Protein AF-A0A1M6GMQ4-F1 (afdb_monomer_lite)

Radius of gyration: 20.89 Å; chains: 1; bounding box: 51×58×46 Å

Structure (mmCIF, N/CA/C/O backbone):
data_AF-A0A1M6GMQ4-F1
#
_entry.id   AF-A0A1M6GMQ4-F1
#
loop_
_atom_site.group_PDB
_atom_site.id
_atom_site.type_symbol
_atom_site.label_atom_id
_atom_site.label_alt_id
_atom_site.label_comp_id
_atom_site.label_asym_id
_atom_site.label_entity_id
_atom_site.label_seq_id
_atom_site.pdbx_PDB_ins_code
_atom_site.Cartn_x
_atom_site.Cartn_y
_atom_site.Cartn_z
_atom_site.occupancy
_atom_site.B_iso_or_equiv
_atom_site.auth_seq_id
_atom_site.auth_comp_id
_atom_site.auth_asym_id
_atom_site.auth_atom_id
_atom_site.pdbx_PDB_model_num
ATOM 1 N N . MET A 1 1 ? 41.239 34.170 -14.468 1.00 48.03 1 MET A N 1
ATOM 2 C CA . MET A 1 1 ? 39.824 34.395 -14.822 1.00 48.03 1 MET A CA 1
ATOM 3 C C . MET A 1 1 ? 39.183 33.037 -14.989 1.00 48.03 1 MET A C 1
ATOM 5 O O . MET A 1 1 ? 39.781 32.229 -15.678 1.00 48.03 1 MET A O 1
ATOM 9 N N . SER A 1 2 ? 38.056 32.851 -14.296 1.00 49.22 2 SER A N 1
ATOM 10 C CA . SER A 1 2 ? 36.953 31.897 -14.495 1.00 49.22 2 SER A CA 1
ATOM 11 C C . SER A 1 2 ? 37.282 30.483 -14.989 1.00 49.22 2 SER A C 1
ATOM 13 O O . SER A 1 2 ? 37.840 30.306 -16.057 1.00 49.22 2 SER A O 1
ATOM 15 N N . GLY A 1 3 ? 36.874 29.414 -14.324 1.00 51.94 3 GLY A N 1
ATOM 16 C CA . GLY A 1 3 ? 35.838 29.275 -13.309 1.00 51.94 3 GLY A CA 1
ATOM 17 C C . GLY A 1 3 ? 35.341 27.837 -13.407 1.00 51.94 3 GLY A C 1
ATOM 18 O O . GLY A 1 3 ? 35.032 27.364 -14.496 1.00 51.94 3 GLY A O 1
ATOM 19 N N . ASP A 1 4 ? 35.343 27.144 -12.280 1.00 61.50 4 ASP A N 1
ATOM 20 C CA . ASP A 1 4 ? 34.847 25.781 -12.133 1.00 61.50 4 ASP A CA 1
ATOM 21 C C . ASP A 1 4 ? 33.313 25.777 -12.268 1.00 61.50 4 ASP A C 1
ATOM 23 O O . ASP A 1 4 ? 32.653 26.538 -11.547 1.00 61.50 4 ASP A O 1
ATOM 27 N N . PRO A 1 5 ? 32.689 24.957 -13.133 1.00 63.69 5 PRO A N 1
ATOM 28 C CA . PRO A 1 5 ? 31.280 24.659 -12.982 1.00 63.69 5 PRO A CA 1
ATOM 29 C C . PRO A 1 5 ? 31.134 23.579 -11.909 1.00 63.69 5 PRO A C 1
ATOM 31 O O . PRO A 1 5 ? 31.053 22.382 -12.197 1.00 63.69 5 PRO A O 1
ATOM 34 N N . ALA A 1 6 ? 31.028 24.041 -10.661 1.00 54.19 6 ALA A N 1
ATOM 35 C CA . ALA A 1 6 ? 30.345 23.317 -9.602 1.00 54.19 6 ALA A CA 1
ATOM 36 C C . ALA A 1 6 ? 28.942 22.950 -10.109 1.00 54.19 6 ALA A C 1
ATOM 38 O O . ALA A 1 6 ? 28.004 23.748 -10.071 1.00 54.19 6 ALA A O 1
ATOM 39 N N . THR A 1 7 ? 28.819 21.740 -10.651 1.00 64.31 7 THR A N 1
ATOM 40 C CA . THR A 1 7 ? 27.532 21.145 -10.987 1.00 64.31 7 THR A CA 1
ATOM 41 C C . THR A 1 7 ? 26.792 20.947 -9.678 1.00 64.31 7 THR A C 1
ATOM 43 O O . THR A 1 7 ? 27.234 20.205 -8.799 1.00 64.31 7 THR A O 1
ATOM 46 N N . GLY A 1 8 ? 25.691 21.686 -9.555 1.00 50.97 8 GLY A N 1
ATOM 47 C CA . GLY A 1 8 ? 24.788 21.654 -8.424 1.00 50.97 8 GLY A CA 1
ATOM 48 C C . GLY A 1 8 ? 24.425 20.222 -8.067 1.00 50.97 8 GLY A C 1
ATOM 49 O O . GLY A 1 8 ? 23.927 19.454 -8.890 1.00 50.97 8 GLY A O 1
ATOM 50 N N . ALA A 1 9 ? 24.686 19.890 -6.809 1.00 50.78 9 ALA A N 1
ATOM 51 C CA . ALA A 1 9 ? 24.157 18.715 -6.162 1.00 50.78 9 ALA A CA 1
ATOM 52 C C . ALA A 1 9 ? 22.630 18.694 -6.333 1.00 50.78 9 ALA A C 1
ATOM 54 O O . ALA A 1 9 ? 21.916 19.529 -5.775 1.00 50.78 9 ALA A O 1
ATOM 55 N N . ALA A 1 10 ? 22.127 17.722 -7.092 1.00 52.19 10 ALA A N 1
ATOM 56 C CA . ALA A 1 10 ? 20.763 17.260 -6.907 1.00 52.19 10 ALA A CA 1
ATOM 57 C C . ALA A 1 10 ? 20.632 16.768 -5.451 1.00 52.19 10 ALA A C 1
ATOM 59 O O . ALA A 1 10 ? 21.543 16.087 -4.967 1.00 52.19 10 ALA A O 1
ATOM 60 N N . PRO A 1 11 ? 19.548 17.090 -4.723 1.00 53.78 11 PRO A N 1
ATOM 61 C CA . PRO A 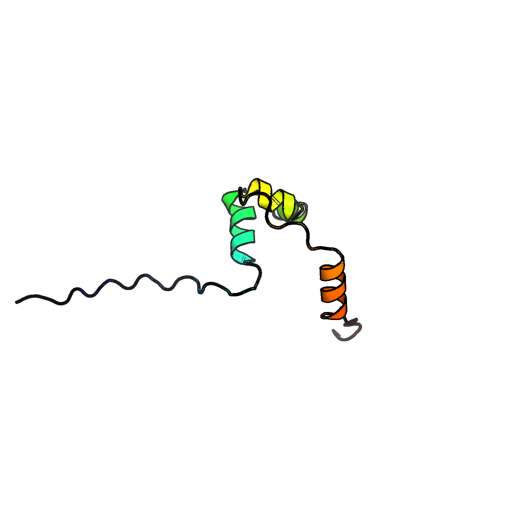1 11 ? 19.344 16.516 -3.401 1.00 53.78 11 PRO A CA 1
ATOM 62 C C . PRO A 1 11 ? 19.246 14.986 -3.543 1.00 53.78 11 PRO A C 1
ATOM 64 O O . PRO A 1 11 ? 18.422 14.520 -4.334 1.00 53.78 11 PRO A O 1
ATOM 67 N N . PRO A 1 12 ? 20.034 14.176 -2.806 1.00 50.31 12 PRO A N 1
ATOM 68 C CA . PRO A 1 12 ? 19.861 12.727 -2.776 1.00 50.31 12 PRO A CA 1
ATOM 69 C C . PRO A 1 12 ? 18.606 12.378 -1.960 1.00 50.31 12 PRO A C 1
ATOM 71 O O . PRO A 1 12 ? 18.670 11.899 -0.828 1.00 50.31 12 PRO A O 1
ATOM 74 N N . GLY A 1 13 ? 17.438 12.671 -2.527 1.00 57.97 13 GLY A N 1
ATOM 75 C CA . GLY A 1 13 ? 16.145 12.213 -2.050 1.00 57.97 13 GLY A CA 1
ATOM 76 C C . GLY A 1 13 ? 15.842 10.838 -2.635 1.00 57.97 13 GLY A C 1
ATOM 77 O O . GLY A 1 13 ? 15.711 10.703 -3.844 1.00 57.97 13 GLY A O 1
ATOM 78 N N . ALA A 1 14 ? 15.696 9.859 -1.742 1.00 55.19 14 ALA A N 1
ATOM 79 C CA . ALA A 1 14 ? 15.299 8.469 -1.973 1.00 55.19 14 ALA A CA 1
ATOM 80 C C . ALA A 1 14 ? 16.351 7.568 -2.650 1.00 55.19 14 ALA A C 1
ATOM 82 O O . ALA A 1 14 ? 16.523 7.533 -3.864 1.00 55.19 14 ALA A O 1
ATOM 83 N N . ARG A 1 15 ? 17.007 6.741 -1.823 1.00 54.97 15 ARG A N 1
ATOM 84 C CA . ARG A 1 15 ? 17.691 5.530 -2.295 1.00 54.97 15 ARG A CA 1
ATOM 85 C C . ARG A 1 15 ? 16.674 4.678 -3.071 1.00 54.97 15 ARG A C 1
ATOM 87 O O . ARG A 1 15 ? 15.584 4.474 -2.534 1.00 54.97 15 ARG A O 1
ATOM 94 N N . PRO A 1 16 ? 16.997 4.136 -4.258 1.00 52.53 16 PRO A N 1
ATOM 95 C CA . PRO A 1 16 ? 16.183 3.076 -4.830 1.00 52.53 16 PRO A CA 1
ATOM 96 C C . PRO A 1 16 ? 16.234 1.895 -3.858 1.00 52.53 16 PRO A C 1
ATOM 98 O O . PRO A 1 16 ? 17.285 1.287 -3.647 1.00 52.53 16 PRO A O 1
ATOM 101 N N . ALA A 1 17 ? 15.116 1.617 -3.195 1.00 55.00 17 ALA A N 1
ATOM 102 C CA . ALA A 1 17 ? 14.979 0.417 -2.395 1.00 55.00 17 ALA A CA 1
ATOM 103 C C . ALA A 1 17 ? 15.042 -0.788 -3.348 1.00 55.00 17 ALA A C 1
ATOM 105 O O . ALA A 1 17 ? 14.128 -1.016 -4.135 1.00 55.00 17 ALA A O 1
ATOM 106 N N . GLY A 1 18 ? 16.138 -1.550 -3.304 1.00 58.44 18 GLY A N 1
ATOM 107 C CA . GLY A 1 18 ? 16.130 -2.944 -3.759 1.00 58.44 18 GLY A CA 1
ATOM 108 C C . GLY A 1 18 ? 15.168 -3.782 -2.900 1.00 58.44 18 GLY A C 1
ATOM 109 O O . GLY A 1 18 ? 14.700 -3.301 -1.869 1.00 58.44 18 GLY A O 1
ATOM 110 N N . PRO A 1 19 ? 14.905 -5.043 -3.282 1.00 55.94 19 PRO A N 1
ATOM 111 C CA . PRO A 1 19 ? 13.589 -5.624 -3.575 1.00 55.94 19 PRO A CA 1
ATOM 112 C C . PRO A 1 19 ? 12.630 -5.690 -2.366 1.00 55.94 19 PRO A C 1
ATOM 114 O O . PRO A 1 19 ? 12.196 -6.763 -1.952 1.00 55.94 19 PRO A O 1
ATOM 117 N N . GLY A 1 20 ? 12.295 -4.542 -1.787 1.00 65.44 20 GLY A N 1
ATOM 118 C CA . GLY A 1 20 ? 11.183 -4.353 -0.866 1.00 65.44 20 GLY A CA 1
ATOM 119 C C . GLY A 1 20 ? 10.040 -3.655 -1.593 1.00 65.44 20 GLY A C 1
ATOM 120 O O . GLY A 1 20 ? 10.270 -2.816 -2.461 1.00 65.44 20 GLY A O 1
ATOM 121 N N . LEU A 1 21 ? 8.800 -4.003 -1.253 1.00 69.56 21 LEU A N 1
ATOM 122 C CA . LEU A 1 21 ? 7.630 -3.279 -1.742 1.00 69.56 21 LEU A CA 1
ATOM 123 C C . LEU A 1 21 ? 7.740 -1.805 -1.310 1.00 69.56 21 LEU A C 1
ATOM 125 O O . LEU A 1 21 ? 7.869 -1.537 -0.114 1.00 69.56 21 LEU A O 1
ATOM 129 N N . ASP A 1 22 ? 7.683 -0.857 -2.254 1.00 81.00 22 ASP A N 1
ATOM 130 C CA . ASP A 1 22 ? 7.673 0.584 -1.948 1.00 81.00 22 ASP A CA 1
ATOM 131 C C . ASP A 1 22 ? 6.336 0.989 -1.310 1.00 81.00 22 ASP A C 1
ATOM 133 O O . ASP A 1 22 ? 5.419 1.522 -1.941 1.00 81.00 22 ASP A O 1
ATOM 137 N N . TRP A 1 23 ? 6.229 0.697 -0.018 1.00 81.31 23 TRP A N 1
ATOM 138 C CA . TRP A 1 23 ? 5.045 0.932 0.793 1.00 81.31 23 TRP A CA 1
ATOM 139 C C . TRP A 1 23 ? 4.661 2.412 0.845 1.00 81.31 23 TRP A C 1
ATOM 141 O O . TRP A 1 23 ? 3.497 2.783 0.696 1.00 81.31 23 TRP A O 1
ATOM 151 N N . ALA A 1 24 ? 5.658 3.278 1.024 1.00 87.25 24 ALA A N 1
ATOM 152 C CA . ALA A 1 24 ? 5.439 4.711 1.129 1.00 87.25 24 ALA A CA 1
ATOM 153 C C . ALA A 1 24 ? 4.991 5.305 -0.215 1.00 87.25 24 ALA A C 1
ATOM 155 O O . ALA A 1 24 ? 4.118 6.176 -0.236 1.00 87.25 24 ALA A O 1
ATOM 156 N N . GLY A 1 25 ? 5.554 4.828 -1.331 1.00 87.75 25 GLY A N 1
ATOM 157 C CA . GLY A 1 25 ? 5.088 5.171 -2.673 1.00 87.75 25 GLY A CA 1
ATOM 158 C C . GLY A 1 25 ? 3.645 4.739 -2.906 1.00 87.75 25 GLY A C 1
ATOM 159 O O . GLY A 1 25 ? 2.841 5.554 -3.357 1.00 87.75 25 GLY A O 1
ATOM 160 N N . MET A 1 26 ? 3.290 3.514 -2.510 1.00 86.00 26 MET A N 1
ATOM 161 C CA . MET A 1 26 ? 1.935 2.982 -2.678 1.00 86.00 26 MET A CA 1
ATOM 162 C C . MET A 1 26 ? 0.892 3.758 -1.866 1.00 86.00 26 MET A C 1
ATOM 164 O O . MET A 1 26 ? -0.166 4.102 -2.393 1.00 86.00 26 MET A O 1
ATOM 168 N N . LEU A 1 27 ? 1.206 4.102 -0.613 1.00 88.31 27 LEU A N 1
ATOM 169 C CA . LEU A 1 27 ? 0.317 4.909 0.226 1.00 88.31 27 LEU A CA 1
ATOM 170 C C . LEU A 1 27 ? 0.116 6.321 -0.327 1.00 88.31 27 LEU A C 1
ATOM 172 O O . LEU A 1 27 ? -1.014 6.805 -0.350 1.00 88.31 27 LEU A O 1
ATOM 176 N N . ARG A 1 28 ? 1.179 6.981 -0.805 1.00 88.75 28 ARG A N 1
ATOM 177 C CA . ARG A 1 28 ? 1.043 8.292 -1.462 1.00 88.75 28 ARG A CA 1
ATOM 178 C C . ARG A 1 28 ? 0.189 8.166 -2.721 1.00 88.75 28 ARG A C 1
ATOM 180 O O . ARG A 1 28 ? -0.791 8.885 -2.879 1.00 88.75 28 ARG A O 1
ATOM 187 N N . ALA A 1 29 ? 0.484 7.201 -3.584 1.00 88.50 29 ALA A N 1
ATOM 188 C CA . ALA A 1 29 ? -0.273 6.996 -4.812 1.00 88.50 29 ALA A CA 1
ATOM 189 C C . ALA A 1 29 ? -1.772 6.737 -4.544 1.00 88.50 29 ALA A C 1
ATOM 191 O O . ALA A 1 29 ? -2.629 7.403 -5.124 1.00 88.50 29 ALA A O 1
ATOM 192 N N . GLY A 1 30 ? -2.104 5.858 -3.596 1.00 87.19 30 GLY A N 1
ATOM 193 C CA . GLY A 1 30 ? -3.493 5.551 -3.247 1.00 87.19 30 GLY A CA 1
ATOM 194 C C . GLY A 1 30 ? -4.234 6.695 -2.545 1.00 87.19 30 GLY A C 1
ATOM 195 O O . GLY A 1 30 ? -5.332 7.073 -2.958 1.00 87.19 30 GLY A O 1
ATOM 196 N N . LEU A 1 31 ? -3.645 7.267 -1.492 1.00 87.88 31 LEU A N 1
ATOM 197 C CA . LEU A 1 31 ? -4.341 8.222 -0.621 1.00 87.88 31 LEU A CA 1
ATOM 198 C C . LEU A 1 31 ? -4.287 9.663 -1.140 1.00 87.88 31 LEU A C 1
ATOM 200 O O . LEU A 1 31 ? -5.217 10.429 -0.895 1.00 87.88 31 LEU A O 1
ATOM 204 N N . THR A 1 32 ? -3.229 10.053 -1.862 1.00 87.06 32 THR A N 1
ATOM 205 C CA . THR A 1 32 ? -3.086 11.430 -2.368 1.00 87.06 32 THR A CA 1
ATOM 206 C C . THR A 1 32 ? -3.427 11.547 -3.847 1.00 87.06 32 THR A C 1
ATOM 208 O O . THR A 1 32 ? -4.150 12.471 -4.213 1.00 87.06 32 THR A O 1
ATOM 211 N N . HIS A 1 33 ? -2.957 10.627 -4.698 1.00 84.50 33 HIS A N 1
ATOM 212 C CA . HIS A 1 33 ? -3.184 10.726 -6.147 1.00 84.50 33 HIS A CA 1
ATOM 213 C C . HIS A 1 33 ? -4.553 10.179 -6.574 1.00 84.50 33 HIS A C 1
ATOM 215 O O . HIS A 1 33 ? -5.266 10.862 -7.305 1.00 84.50 33 HIS A O 1
ATOM 221 N N . LEU A 1 34 ? -4.963 9.007 -6.076 1.00 86.56 34 LEU A N 1
ATOM 222 C CA . LEU A 1 34 ? -6.308 8.460 -6.328 1.00 86.56 34 LEU A CA 1
ATOM 223 C C . LEU A 1 34 ? -7.368 9.014 -5.359 1.00 86.56 34 LEU A C 1
ATOM 225 O O . LEU A 1 34 ? -8.559 8.786 -5.559 1.00 86.56 34 LEU A O 1
ATOM 229 N N . ARG A 1 35 ? -6.942 9.749 -4.319 1.00 90.06 35 ARG A N 1
ATOM 230 C CA . ARG A 1 35 ? -7.798 10.322 -3.263 1.00 90.06 35 ARG A CA 1
ATOM 231 C C . ARG A 1 35 ? -8.718 9.290 -2.600 1.00 90.06 35 ARG A C 1
ATOM 233 O O . ARG A 1 35 ? -9.832 9.622 -2.193 1.00 90.06 35 ARG A O 1
ATOM 240 N N . LEU A 1 36 ? -8.253 8.047 -2.486 1.00 90.06 36 LEU A N 1
ATOM 241 C CA . LEU A 1 36 ? -8.977 7.003 -1.773 1.00 90.06 36 LEU A CA 1
ATOM 242 C C . LEU A 1 36 ? -8.962 7.301 -0.277 1.00 90.06 36 LEU A C 1
ATOM 244 O O . LEU A 1 36 ? -7.952 7.730 0.285 1.00 90.06 36 LEU A O 1
ATOM 248 N N . THR A 1 37 ? -10.074 7.016 0.393 1.00 92.06 37 THR A N 1
ATOM 249 C CA . THR A 1 37 ? -10.049 6.914 1.855 1.00 92.06 37 THR A CA 1
ATOM 250 C C . THR A 1 37 ? -9.200 5.706 2.276 1.00 92.06 37 THR A C 1
ATOM 252 O O . THR A 1 37 ? -9.122 4.728 1.526 1.00 92.06 37 THR A O 1
ATOM 255 N N . PRO A 1 38 ? -8.603 5.705 3.483 1.00 88.12 38 PRO A N 1
ATOM 256 C CA . PRO A 1 38 ? -7.842 4.554 3.966 1.00 88.12 38 PRO A CA 1
ATOM 257 C C . PRO A 1 38 ? -8.640 3.246 3.912 1.00 88.12 38 PRO A C 1
ATOM 259 O O . PRO A 1 38 ? -8.112 2.222 3.496 1.00 88.12 38 PRO A O 1
ATOM 262 N N . ALA A 1 39 ? -9.929 3.288 4.261 1.00 91.62 39 ALA A N 1
ATOM 263 C CA . ALA A 1 39 ? -10.799 2.117 4.204 1.00 91.62 39 ALA A CA 1
ATOM 264 C C . ALA A 1 39 ? -10.969 1.582 2.773 1.00 91.62 39 ALA A C 1
ATOM 266 O O . ALA A 1 39 ? -10.857 0.381 2.556 1.00 91.62 39 ALA A O 1
ATOM 267 N N . GLN A 1 40 ? -11.190 2.460 1.790 1.00 90.50 40 GLN A N 1
ATOM 268 C CA . GLN A 1 40 ? -11.301 2.052 0.385 1.00 90.50 40 GLN A CA 1
ATOM 269 C C . GLN A 1 40 ? -9.986 1.486 -0.141 1.00 90.50 40 GLN A C 1
ATOM 271 O O . GLN A 1 40 ? -9.996 0.465 -0.814 1.00 90.50 40 GLN A O 1
ATOM 276 N N . PHE A 1 41 ? -8.858 2.110 0.197 1.00 89.81 41 PHE A N 1
ATOM 277 C CA . PHE A 1 41 ? -7.539 1.629 -0.206 1.00 89.81 41 PHE A CA 1
ATOM 278 C C . PHE A 1 41 ? -7.277 0.195 0.273 1.00 89.81 41 PHE A C 1
ATOM 280 O O . PHE A 1 41 ? -6.805 -0.629 -0.502 1.00 89.81 41 PHE A O 1
ATOM 287 N N . TRP A 1 42 ? -7.629 -0.115 1.523 1.00 87.25 42 TRP A N 1
ATOM 288 C CA . TRP A 1 42 ? -7.472 -1.460 2.084 1.00 87.25 42 TRP A CA 1
ATOM 289 C C . TRP A 1 42 ? -8.531 -2.465 1.621 1.00 87.25 42 TRP A C 1
ATOM 291 O O . TRP A 1 42 ? -8.294 -3.667 1.701 1.00 87.25 42 TRP A O 1
ATOM 301 N N . ALA A 1 43 ? -9.685 -1.994 1.147 1.00 91.75 43 ALA A N 1
ATOM 302 C CA . ALA A 1 43 ? -10.720 -2.849 0.572 1.00 91.75 43 ALA A CA 1
ATOM 303 C C . ALA A 1 43 ? -10.393 -3.298 -0.863 1.00 91.75 43 ALA A C 1
ATOM 305 O O . ALA A 1 43 ? -10.932 -4.307 -1.315 1.00 91.75 43 ALA A O 1
ATOM 306 N N . LEU A 1 44 ? -9.531 -2.562 -1.574 1.00 86.25 44 LEU A N 1
ATOM 307 C CA . LEU A 1 44 ? -9.117 -2.905 -2.932 1.00 86.25 44 LEU A CA 1
ATOM 308 C C . LEU A 1 44 ? -8.138 -4.076 -2.945 1.00 86.25 44 LEU A C 1
ATOM 310 O O . LEU A 1 44 ? -7.220 -4.179 -2.127 1.00 86.25 44 LEU A O 1
ATOM 314 N N . THR A 1 45 ? -8.272 -4.919 -3.962 1.00 84.62 45 THR A N 1
ATOM 315 C CA . THR A 1 45 ? -7.237 -5.899 -4.275 1.00 84.62 45 THR A CA 1
ATOM 316 C C . THR A 1 45 ? -6.004 -5.200 -4.874 1.00 84.62 45 THR A C 1
ATOM 318 O O . THR A 1 45 ? -6.127 -4.184 -5.568 1.00 84.62 45 THR A O 1
ATOM 321 N N . PRO A 1 46 ? -4.786 -5.747 -4.696 1.00 77.12 46 PRO A N 1
ATOM 322 C CA . PRO A 1 46 ? -3.578 -5.190 -5.316 1.00 77.12 46 PRO A CA 1
ATOM 323 C C . PRO A 1 46 ? -3.658 -5.084 -6.850 1.00 77.12 46 PRO A C 1
ATOM 325 O O . PRO A 1 46 ? -3.042 -4.199 -7.447 1.00 77.12 46 PRO A O 1
ATOM 328 N N . ALA A 1 47 ? -4.433 -5.968 -7.491 1.00 78.75 47 ALA A N 1
ATOM 329 C CA . ALA A 1 47 ? -4.675 -5.947 -8.930 1.00 78.75 47 ALA A CA 1
ATOM 330 C C . ALA A 1 47 ? -5.528 -4.738 -9.349 1.00 78.75 47 ALA A C 1
ATOM 332 O O . ALA A 1 47 ? -5.169 -4.036 -10.295 1.00 78.75 47 ALA A O 1
ATOM 333 N N . GLU A 1 48 ? -6.611 -4.455 -8.620 1.00 85.25 48 GLU A N 1
ATOM 334 C CA . GLU A 1 48 ? -7.457 -3.278 -8.855 1.00 85.25 48 GLU A CA 1
ATOM 335 C C . GLU A 1 48 ? -6.683 -1.983 -8.608 1.00 85.25 48 GLU A C 1
ATOM 337 O O . GLU A 1 48 ? -6.732 -1.071 -9.434 1.00 85.25 48 GLU A O 1
ATOM 342 N N . LEU A 1 49 ? -5.891 -1.927 -7.532 1.00 84.94 49 LEU A N 1
ATOM 343 C CA . LEU A 1 49 ? -5.038 -0.775 -7.249 1.00 84.94 49 LEU A CA 1
ATOM 344 C C . LEU A 1 49 ? -4.031 -0.532 -8.387 1.00 84.94 49 LEU A C 1
ATOM 346 O O . LEU A 1 49 ? -3.883 0.596 -8.852 1.00 84.94 49 LEU A O 1
ATOM 350 N N . SER A 1 50 ? -3.381 -1.587 -8.884 1.00 81.62 50 SER A N 1
ATOM 351 C CA . SER A 1 50 ? -2.423 -1.495 -9.997 1.00 81.62 50 SER A CA 1
ATOM 352 C C . SER A 1 50 ? -3.075 -1.030 -11.300 1.00 81.62 50 SER A C 1
ATOM 354 O O . SER A 1 50 ? -2.478 -0.257 -12.053 1.00 81.62 50 SER A O 1
ATOM 356 N N . LEU A 1 51 ? -4.306 -1.478 -11.559 1.00 83.75 51 LEU A N 1
ATOM 357 C CA . LEU A 1 51 ? -5.099 -1.054 -12.710 1.00 83.75 51 LEU A CA 1
ATOM 358 C C . LEU A 1 51 ? -5.449 0.436 -12.618 1.00 83.75 51 LEU A C 1
ATOM 360 O O . LEU A 1 51 ? -5.232 1.167 -13.582 1.00 83.75 51 LEU A O 1
ATOM 364 N N . MET A 1 52 ? -5.923 0.902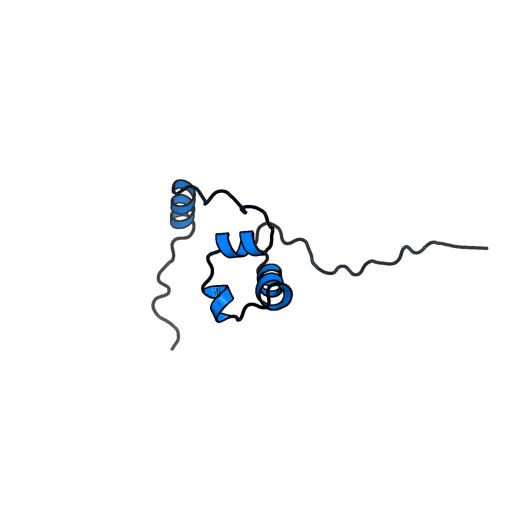 -11.460 1.00 84.19 52 MET A N 1
ATOM 365 C CA . MET A 1 52 ? -6.267 2.315 -11.247 1.00 84.19 52 MET A CA 1
ATOM 366 C C . MET A 1 52 ? -5.039 3.235 -11.262 1.00 84.19 52 MET A C 1
ATOM 368 O O . MET A 1 52 ? -5.139 4.389 -11.672 1.00 84.19 52 MET A O 1
ATOM 372 N N . LEU A 1 53 ? -3.873 2.727 -10.855 1.00 82.94 53 LEU A N 1
ATOM 373 C CA . LEU A 1 53 ? -2.595 3.439 -10.940 1.00 82.94 53 LEU A CA 1
ATOM 374 C C . LEU A 1 53 ? -2.025 3.505 -12.365 1.00 82.94 53 LEU A C 1
ATOM 376 O O . LEU A 1 53 ? -0.982 4.123 -12.571 1.00 82.94 53 LEU A O 1
ATOM 380 N N . GLY A 1 54 ? -2.663 2.857 -13.346 1.00 78.56 54 GLY A N 1
ATOM 381 C CA . GLY A 1 54 ? -2.156 2.798 -14.716 1.00 78.56 54 GLY A CA 1
ATOM 382 C C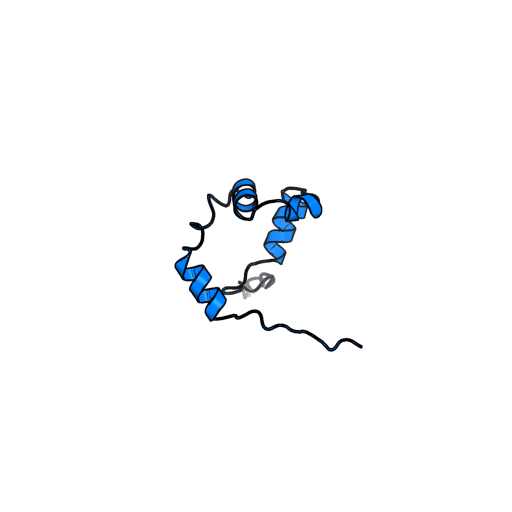 . GLY A 1 54 ? -0.848 2.013 -14.842 1.00 78.56 54 GLY A C 1
ATOM 383 O O . GLY A 1 54 ? -0.179 2.104 -15.867 1.00 78.56 54 GLY A O 1
ATOM 384 N N . LEU A 1 55 ? -0.491 1.214 -13.828 1.00 72.81 55 LEU A N 1
ATOM 385 C CA . LEU A 1 55 ? 0.735 0.412 -13.813 1.00 72.81 55 LEU A CA 1
ATOM 386 C C . LEU A 1 55 ? 0.670 -0.796 -14.761 1.00 72.81 55 LEU A C 1
ATOM 388 O O . LEU A 1 55 ? 1.647 -1.526 -14.853 1.00 72.81 55 LEU A O 1
ATOM 392 N N . GLY A 1 56 ? -0.449 -0.975 -15.478 1.00 61.31 56 GLY A N 1
ATOM 393 C CA . GLY A 1 56 ? -0.659 -1.990 -16.509 1.00 61.31 56 GLY A CA 1
ATOM 394 C C . GLY A 1 56 ? -0.539 -3.405 -15.954 1.00 61.31 56 GLY A C 1
ATOM 395 O O . GLY A 1 56 ? 0.570 -3.889 -15.815 1.00 61.31 56 GLY A O 1
ATOM 396 N N . ALA A 1 57 ? -1.671 -4.056 -15.636 1.00 57.66 57 ALA A N 1
ATOM 397 C CA . ALA A 1 57 ? -1.761 -5.436 -15.122 1.00 57.66 57 ALA A CA 1
ATOM 398 C C . ALA A 1 57 ? -0.473 -5.904 -14.411 1.00 57.66 57 ALA A C 1
ATOM 400 O O . ALA A 1 57 ? 0.248 -6.772 -14.907 1.00 57.66 57 ALA A O 1
ATOM 401 N N . ALA A 1 58 ? -0.132 -5.239 -13.301 1.00 55.28 58 ALA A N 1
ATOM 402 C CA . ALA A 1 58 ? 1.130 -5.467 -12.621 1.00 55.28 58 ALA A CA 1
ATOM 403 C C . ALA A 1 58 ? 1.221 -6.936 -12.198 1.00 55.28 58 ALA A C 1
ATOM 405 O O . ALA A 1 58 ? 0.406 -7.399 -11.408 1.00 55.28 58 ALA A O 1
ATOM 406 N N . ALA A 1 59 ? 2.224 -7.617 -12.758 1.00 55.84 59 ALA A N 1
ATOM 407 C CA . ALA A 1 59 ? 2.665 -8.979 -12.487 1.00 55.84 59 ALA A CA 1
ATOM 408 C C . ALA A 1 59 ? 1.564 -10.056 -12.525 1.00 55.84 59 ALA A C 1
ATOM 410 O O . ALA A 1 59 ? 0.663 -10.114 -11.693 1.00 55.84 59 ALA A O 1
ATOM 411 N N . ARG A 1 60 ? 1.717 -11.002 -13.463 1.00 55.50 60 ARG A N 1
ATOM 412 C CA . ARG A 1 60 ? 1.049 -12.312 -13.439 1.00 55.50 60 ARG A CA 1
ATOM 413 C C . ARG A 1 60 ? 0.919 -12.784 -11.980 1.00 55.50 60 ARG A C 1
ATOM 415 O O . ARG A 1 60 ? 1.953 -12.821 -11.305 1.00 55.50 60 ARG A O 1
ATOM 422 N N . PRO A 1 61 ? -0.296 -13.117 -11.495 1.00 61.22 61 PRO A N 1
ATOM 423 C CA . PRO A 1 61 ? -0.479 -13.555 -10.119 1.00 61.22 61 PRO A CA 1
ATOM 424 C C . PRO A 1 61 ? 0.545 -14.64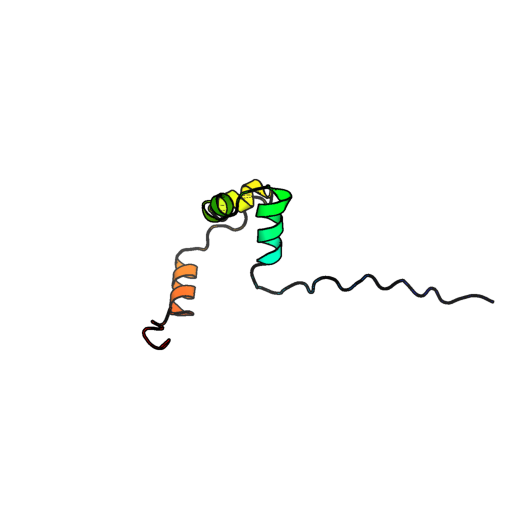2 -9.818 1.00 61.22 61 PRO A C 1
ATOM 426 O O . PRO A 1 61 ? 0.783 -15.524 -10.652 1.00 61.22 61 PRO A O 1
ATOM 429 N N . MET A 1 62 ? 1.217 -14.511 -8.673 1.00 61.19 62 MET A N 1
ATOM 430 C CA . MET A 1 62 ? 2.295 -15.410 -8.288 1.00 61.19 62 MET A CA 1
ATOM 431 C C . MET A 1 62 ? 1.797 -16.851 -8.436 1.00 61.19 62 MET A C 1
ATOM 433 O O . MET A 1 62 ? 0.732 -17.189 -7.918 1.00 61.19 62 MET A O 1
ATOM 437 N N . ALA A 1 63 ? 2.514 -17.677 -9.206 1.00 70.62 63 ALA A N 1
ATOM 438 C CA . ALA A 1 63 ? 2.116 -19.067 -9.405 1.00 70.62 63 ALA A CA 1
ATOM 439 C C . ALA A 1 63 ? 1.956 -19.739 -8.036 1.00 70.62 63 ALA A C 1
ATOM 441 O O . ALA A 1 63 ? 2.747 -19.471 -7.127 1.00 70.62 63 ALA A O 1
ATOM 442 N N . ARG A 1 64 ? 0.936 -20.593 -7.887 1.00 69.75 64 ARG A N 1
ATOM 443 C CA . ARG A 1 64 ? 0.612 -21.251 -6.613 1.00 69.75 64 ARG A CA 1
ATOM 444 C C . ARG A 1 64 ? 1.847 -21.908 -5.983 1.00 69.75 64 ARG A C 1
ATOM 446 O O . ARG A 1 64 ? 2.103 -21.702 -4.804 1.00 69.75 64 ARG A O 1
ATOM 453 N N . ASP A 1 65 ? 2.683 -22.534 -6.805 1.00 74.88 65 ASP A N 1
ATOM 454 C CA . ASP A 1 65 ? 3.940 -23.172 -6.396 1.00 74.88 65 ASP A CA 1
ATOM 455 C C . ASP A 1 65 ? 4.912 -22.214 -5.695 1.00 74.88 65 ASP A C 1
ATOM 457 O O . ASP A 1 65 ? 5.583 -22.581 -4.728 1.00 74.88 65 ASP A O 1
ATOM 461 N N . ARG A 1 66 ? 4.980 -20.962 -6.161 1.00 74.06 66 ARG A N 1
ATOM 462 C CA . ARG A 1 66 ? 5.841 -19.941 -5.565 1.00 74.06 66 ARG A CA 1
ATOM 463 C C . ARG A 1 66 ? 5.275 -19.456 -4.234 1.00 74.06 66 ARG A C 1
ATOM 465 O O . ARG A 1 66 ? 6.051 -19.126 -3.341 1.00 74.06 66 ARG A O 1
ATOM 472 N N . LEU A 1 67 ? 3.949 -19.424 -4.086 1.00 77.00 67 LEU A N 1
ATOM 473 C CA . LEU A 1 67 ? 3.311 -19.099 -2.809 1.00 77.00 67 LEU A CA 1
ATOM 474 C C . LEU A 1 67 ? 3.597 -20.201 -1.792 1.00 77.00 67 LEU A C 1
ATOM 476 O O . LEU A 1 67 ? 4.025 -19.897 -0.682 1.00 77.00 67 LEU A O 1
ATOM 480 N N . ASP A 1 68 ? 3.479 -21.461 -2.204 1.00 81.81 68 ASP A N 1
ATOM 481 C CA . ASP A 1 68 ? 3.812 -22.608 -1.359 1.00 81.81 68 ASP A CA 1
ATOM 482 C C . ASP A 1 68 ? 5.299 -22.599 -0.958 1.00 81.81 68 ASP A C 1
ATOM 484 O O . ASP A 1 68 ? 5.657 -22.958 0.165 1.00 81.81 68 ASP A O 1
ATOM 488 N N . GLU A 1 69 ? 6.190 -22.152 -1.847 1.00 84.50 69 GLU A N 1
ATOM 489 C CA . GLU A 1 69 ? 7.606 -21.963 -1.525 1.00 84.50 69 GLU A CA 1
ATOM 490 C C . GLU A 1 69 ? 7.833 -20.858 -0.485 1.00 84.50 69 GLU A C 1
ATOM 492 O O . GLU A 1 69 ? 8.636 -21.047 0.432 1.00 84.50 69 GLU A O 1
ATOM 497 N N . LEU A 1 70 ? 7.114 -19.735 -0.587 1.00 83.31 70 LEU A N 1
ATOM 498 C CA . LEU A 1 70 ? 7.177 -18.664 0.410 1.00 83.31 70 LEU A CA 1
ATOM 499 C C . LEU A 1 70 ? 6.643 -19.124 1.767 1.00 83.31 70 LEU A C 1
ATOM 501 O O . LEU A 1 70 ? 7.306 -18.881 2.769 1.00 83.31 70 LEU A O 1
ATOM 505 N N . MET A 1 71 ? 5.518 -19.841 1.803 1.00 84.25 71 MET A N 1
ATOM 506 C CA . MET A 1 71 ? 4.948 -20.380 3.045 1.00 84.25 71 MET A CA 1
ATOM 507 C C . MET A 1 71 ? 5.906 -21.354 3.743 1.00 84.25 71 MET A C 1
ATOM 509 O O . MET A 1 71 ? 6.011 -21.356 4.966 1.00 84.25 71 MET A O 1
ATOM 513 N N . ARG A 1 72 ? 6.655 -22.160 2.975 1.00 85.94 72 ARG A N 1
ATOM 514 C CA . ARG A 1 72 ? 7.719 -23.019 3.527 1.00 85.94 72 ARG A CA 1
ATOM 515 C C . ARG A 1 72 ? 8.925 -22.222 4.020 1.00 85.94 72 ARG A C 1
ATOM 517 O O . ARG A 1 72 ? 9.586 -22.642 4.965 1.00 85.94 72 ARG A O 1
ATOM 524 N N . ARG A 1 73 ? 9.260 -21.118 3.346 1.00 83.62 73 ARG A N 1
ATOM 525 C CA . ARG A 1 73 ? 10.437 -20.295 3.663 1.00 83.62 73 ARG A CA 1
ATOM 526 C C . ARG A 1 73 ? 10.216 -19.381 4.864 1.00 83.62 73 ARG A C 1
ATOM 528 O O . ARG A 1 73 ? 11.159 -19.136 5.610 1.00 83.62 73 ARG A O 1
ATOM 535 N N . PHE A 1 74 ? 8.997 -18.891 5.023 1.00 81.00 74 PHE A N 1
ATOM 536 C CA . PHE A 1 74 ? 8.577 -17.997 6.090 1.00 81.00 74 PHE A CA 1
ATOM 537 C C . PHE A 1 74 ? 7.371 -18.623 6.794 1.00 81.00 74 PHE A C 1
ATOM 539 O O . PHE A 1 74 ? 6.246 -18.175 6.589 1.00 81.00 74 PHE A O 1
ATOM 546 N N . PRO A 1 75 ? 7.575 -19.702 7.569 1.00 76.00 75 PRO A N 1
ATOM 547 C CA . PRO A 1 75 ? 6.503 -20.242 8.381 1.00 76.00 75 PRO A CA 1
ATOM 548 C C . PRO A 1 75 ? 6.112 -19.182 9.412 1.00 76.00 75 PRO A C 1
ATOM 550 O O . PRO A 1 75 ? 6.955 -18.732 10.193 1.00 76.00 75 PRO A O 1
ATOM 553 N N . ASP A 1 76 ? 4.843 -18.782 9.407 1.00 78.94 76 ASP A N 1
ATOM 554 C CA . ASP A 1 76 ? 4.286 -17.888 10.416 1.00 78.94 76 ASP A CA 1
ATOM 555 C C . ASP A 1 76 ? 4.278 -18.631 11.757 1.00 78.94 76 ASP A C 1
ATOM 557 O O . ASP A 1 76 ? 3.341 -19.348 12.109 1.00 78.94 76 ASP A O 1
ATOM 561 N N . GLY A 1 77 ? 5.387 -18.537 12.488 1.00 71.88 77 GLY A N 1
ATOM 562 C CA . GLY A 1 77 ? 5.490 -19.077 13.831 1.00 71.88 77 GLY A CA 1
ATOM 563 C C . GLY A 1 77 ? 4.473 -18.381 14.725 1.00 71.88 77 GLY A C 1
ATOM 564 O O . GLY A 1 77 ? 4.413 -17.151 14.764 1.00 71.88 77 GLY A O 1
ATOM 565 N N . THR A 1 78 ? 3.683 -19.160 15.461 1.00 60.97 78 THR A N 1
ATOM 566 C CA . THR A 1 78 ? 2.798 -18.655 16.506 1.00 60.97 78 THR A CA 1
ATOM 567 C C . THR A 1 78 ? 3.646 -17.893 17.522 1.00 60.97 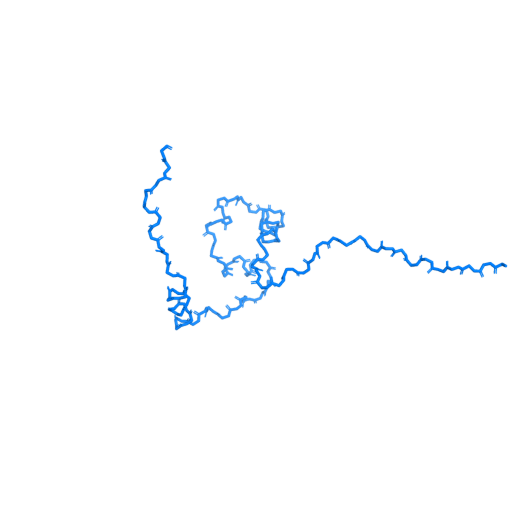78 THR A C 1
ATOM 569 O O . THR A 1 78 ? 4.207 -18.486 18.441 1.00 60.97 78 THR A O 1
ATOM 572 N N . ARG A 1 79 ? 3.735 -16.563 17.407 1.00 62.12 79 ARG A N 1
ATOM 573 C CA . ARG A 1 79 ? 4.074 -15.719 18.558 1.00 62.12 79 ARG A CA 1
ATOM 574 C C . ARG A 1 79 ? 2.845 -15.699 19.467 1.00 62.12 79 ARG A C 1
ATOM 576 O O . ARG A 1 79 ? 2.119 -14.717 19.546 1.00 62.12 79 ARG A O 1
ATOM 583 N N . GLY A 1 80 ? 2.566 -16.852 20.066 1.00 62.25 80 GLY A N 1
ATOM 584 C CA . GLY A 1 80 ? 1.630 -17.008 21.160 1.00 62.25 80 GLY A CA 1
ATOM 585 C C . GLY A 1 80 ? 2.377 -16.741 22.456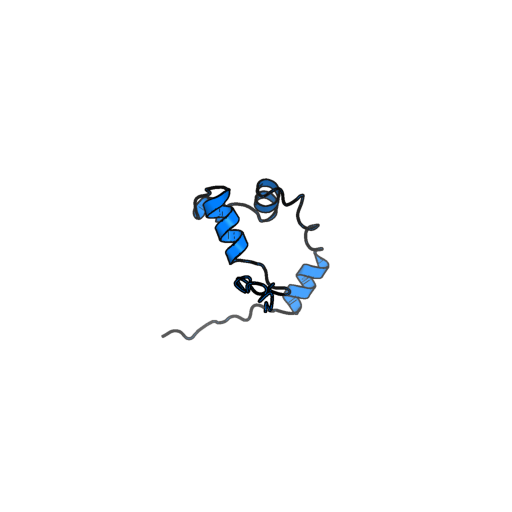 1.00 62.25 80 GLY A C 1
ATOM 586 O O . GLY A 1 80 ? 3.312 -17.465 22.779 1.00 62.25 80 GLY A O 1
ATOM 587 N N . GLY A 1 81 ? 1.943 -15.710 23.177 1.00 58.41 81 GLY A N 1
ATOM 588 C CA . GLY A 1 81 ? 2.313 -15.467 24.567 1.00 58.41 81 GLY A CA 1
ATOM 589 C C . GLY A 1 81 ? 3.648 -14.756 24.748 1.00 58.41 81 GLY A C 1
ATOM 590 O O . GLY A 1 81 ? 4.698 -15.389 24.685 1.00 58.41 81 GLY A O 1
ATOM 591 N N . GLN A 1 82 ? 3.574 -13.449 25.007 1.00 51.19 82 GLN A N 1
ATOM 592 C CA . GLN A 1 82 ? 4.332 -12.704 26.026 1.00 51.19 82 GLN A CA 1
ATOM 593 C C . GLN A 1 82 ? 4.276 -11.214 25.681 1.00 51.19 82 GLN A C 1
ATOM 595 O O . GLN A 1 82 ? 5.255 -10.660 25.210 1.00 51.19 82 GLN A O 1
ATOM 600 N N . ASP A 1 83 ? 3.123 -10.595 25.919 1.00 48.12 83 ASP A N 1
ATOM 601 C CA . ASP A 1 83 ? 3.051 -9.174 26.255 1.00 48.12 83 ASP A CA 1
ATOM 602 C C . ASP A 1 83 ? 2.121 -9.106 27.476 1.00 48.12 83 ASP A C 1
ATOM 604 O O . ASP A 1 83 ? 0.895 -9.157 27.351 1.00 48.12 83 ASP A O 1
ATOM 608 N N . GLY A 1 84 ? 2.735 -9.165 28.658 1.00 44.91 84 GLY A N 1
ATOM 609 C CA . GLY A 1 84 ? 2.131 -8.867 29.955 1.00 44.91 84 GLY A CA 1
ATOM 610 C C . GLY A 1 84 ? 2.788 -7.626 30.533 1.00 44.91 84 GLY A C 1
ATOM 611 O O . GLY A 1 84 ? 3.964 -7.383 30.175 1.00 44.91 84 GLY A O 1
#

Sequence (84 aa):
MSGDPATGAAPPGARPAGPGLDWAGMLRAGLTHLRLTPAQFWALTPAELSLMLGLGAAARPMARDRLDELMRRFPDGTRGGQDG

Foldseek 3Di:
DDDDPPPDDDPPDDDPDPPDDPPVVLCCCVCPVVVDDPVRSVVDDPQVSCVVSVVPRPDDPDPPVVVVVVCVVDVPPPPPDDDD

pLDDT: mean 72.19, std 14.54, range [44.91, 92.06]

Organism: NCBI:txid1447782

InterPro domains:
  IPR011739 Gene transfer agent, rcc01693 [TIGR02216] (20-77)
  IPR019056 Phage tail assembly chaperone protein, TAC6 [PF09550] (21-77)

Secondary structure (DSSP, 8-state):
-----------------SSS--HHHHHHIIIIIS---HHHHHHS-HHHHHHHTT--S-S-PPPHHHHHHHHHHS------S---